Protein AF-A0A7L0TM90-F1 (afdb_monomer)

Secondary structure (DSSP, 8-state):
-TTTTT-GGGEEEE-TTSHHHH--EEEETTEEEEPP-SGGGGSS--TT-SS-THHHHHHHHHSPPP-SS--BHHHHHHHHH-HHIIIIIIHHHHHHHHSS-TTTSBHHHH-HHHHHHHHHHSSHHHHHHS----------HHHHHHHHTT-SEEEETT-THHHHHHHHHHHHH-

Mean predicted aligned error: 5.29 Å

pLDDT: mean 91.27, std 8.08, range [53.53, 98.31]

Solvent-accessible surface area (backbone atoms only — not comparable to full-atom values): 9919 Å² total; per-residue (Å²): 103,62,68,78,64,69,47,62,88,39,56,44,73,37,43,44,85,41,66,81,53,59,64,51,74,47,82,56,95,96,40,81,27,63,55,68,65,63,72,76,42,29,74,39,57,47,63,93,43,90,53,30,53,47,58,25,54,55,37,23,68,71,32,78,59,80,83,66,96,63,52,27,38,30,60,54,34,29,69,28,40,30,59,65,47,20,71,52,56,42,34,51,46,29,40,73,75,68,71,39,57,25,74,74,38,46,26,53,76,77,38,40,72,51,45,49,11,22,73,77,56,39,12,40,69,57,19,63,74,72,45,75,83,69,82,79,68,88,86,44,74,64,60,52,49,42,59,77,50,41,45,67,50,69,48,37,76,82,38,71,64,51,60,57,51,44,50,54,56,51,64,73,76,105

Organism: Podilymbus podiceps (NCBI:txid9252)

Foldseek 3Di:
DCVVLVQPVFKAFDFCPHPVNFWDWFCDPNDTFTDDGDDVQQCADGPPGPGRQVVLQVQLVVQFFDPDPKAFQLVVSCRRRNNCCSVTVVQVVCCVPPVDGSRPDICCPPPVLQNVLCVPPVGSVNSVVVPDDDPDPDDDPVNVVCVVRVTSDIAGNVGNVVVVVSVVVVVVVD

InterPro domains:
  IPR002937 Amine oxidase [PF01593] (4-169)
  IPR036188 FAD/NAD(P)-binding domain superfamily [G3DSA:3.50.50.60] (1-174)
  IPR036188 FAD/NAD(P)-binding domain superfamily [SSF51905] (4-171)
  IPR050464 Zeta Carotene Desaturase and Related Oxidoreductases [PTHR42923] (2-162)

Radius of gyration: 19.42 Å; Cα contacts (8 Å, |Δi|>4): 220; chains: 1; bounding box: 40×43×50 Å

Nearest PDB structures (foldseek):
  4ivm-assembly1_B  TM=9.836E-01  e=1.041E-20  Homo sapiens
  3nks-assembly1_A  TM=9.813E-01  e=1.108E-20  Homo sapiens
  4ivo-assembly1_B  TM=9.859E-01  e=3.421E-20  Homo sapiens
  2ivd-assembly2_B  TM=8.264E-01  e=2.313E-08  Myxococcus xanthus
  2ive-assembly1_A  TM=7.615E-01  e=2.173E-08  Myxococcus xanthus

Sequence (174 aa):
QVSELGLEADVLPVPGDHPASRNRFLYVGRALHKLPSGLGGLLRPVPPFSQALLWSGVRDLLTPAGTEADESVHTFVHRRFGREVADIAVDSLCRGVFAGDCRALSVRSCFPALFEAERHRRSVLLGLALGSRKERGAESGLSRRARAERWSQWSLRGGMESLAEALAAFLRRH

Structure (mmCIF, N/CA/C/O backbone):
data_AF-A0A7L0TM90-F1
#
_entry.id   AF-A0A7L0TM90-F1
#
loop_
_atom_site.group_PDB
_atom_site.id
_atom_site.type_symbol
_atom_site.label_atom_id
_atom_site.label_alt_id
_atom_site.label_comp_id
_atom_site.label_asym_id
_atom_site.label_entity_id
_atom_site.label_seq_id
_atom_site.pdbx_PDB_ins_code
_atom_site.Cartn_x
_atom_site.Cartn_y
_atom_site.Cartn_z
_atom_site.occupancy
_atom_site.B_iso_or_equiv
_atom_site.auth_seq_id
_atom_site.auth_comp_id
_atom_site.auth_asym_id
_atom_site.auth_atom_id
_atom_site.pdbx_PDB_model_num
ATOM 1 N N . GLN A 1 1 ? 15.126 -13.021 -11.314 1.00 72.88 1 GLN A N 1
ATOM 2 C CA . GLN A 1 1 ? 14.134 -12.673 -12.356 1.00 72.88 1 GLN A CA 1
ATOM 3 C C . GLN A 1 1 ? 14.553 -11.479 -13.218 1.00 72.88 1 GLN A C 1
ATOM 5 O O . GLN A 1 1 ? 15.046 -11.734 -14.301 1.00 72.88 1 GLN A O 1
ATOM 10 N N . VAL A 1 2 ? 14.463 -10.203 -12.796 1.00 85.12 2 VAL A N 1
ATOM 11 C CA . VAL A 1 2 ? 14.900 -9.060 -13.658 1.00 85.12 2 VAL A CA 1
ATOM 12 C C . VAL A 1 2 ? 16.365 -9.200 -14.099 1.00 85.12 2 VAL A C 1
ATOM 14 O O . VAL A 1 2 ? 16.682 -9.048 -15.274 1.00 85.12 2 VAL A O 1
ATOM 17 N N . SER A 1 3 ? 17.230 -9.587 -13.157 1.00 86.69 3 SER A N 1
ATOM 18 C CA . SER A 1 3 ? 18.638 -9.921 -13.399 1.00 86.69 3 SER A CA 1
ATOM 19 C C . SER A 1 3 ? 18.839 -11.064 -14.395 1.00 86.69 3 SER A C 1
ATOM 21 O O . SER A 1 3 ? 19.683 -10.976 -15.276 1.00 86.69 3 SER A O 1
ATOM 23 N N . GLU A 1 4 ? 18.040 -12.126 -14.277 1.00 88.00 4 GLU A N 1
ATOM 24 C CA . GLU A 1 4 ? 18.130 -13.317 -15.137 1.00 88.00 4 GLU A CA 1
ATOM 25 C C . GLU A 1 4 ? 17.694 -13.018 -16.576 1.00 88.00 4 GLU A C 1
ATOM 27 O O . GLU A 1 4 ? 18.187 -13.641 -17.509 1.00 88.00 4 GLU A O 1
ATOM 32 N N . LEU A 1 5 ? 16.802 -12.041 -16.763 1.00 90.88 5 LEU A N 1
ATOM 33 C CA . LEU A 1 5 ? 16.341 -11.591 -18.077 1.00 90.88 5 LEU A CA 1
ATOM 34 C C . LEU A 1 5 ? 17.277 -10.558 -18.725 1.00 90.88 5 LEU A C 1
ATOM 36 O O . LEU A 1 5 ? 16.992 -10.098 -19.827 1.00 90.88 5 LEU A O 1
ATOM 40 N N . GLY A 1 6 ? 18.373 -10.175 -18.058 1.00 90.44 6 GLY A N 1
ATOM 41 C CA . GLY A 1 6 ? 19.341 -9.204 -18.577 1.00 90.44 6 GLY A CA 1
ATOM 42 C C . GLY A 1 6 ? 18.845 -7.753 -18.599 1.00 90.44 6 GLY A C 1
ATOM 43 O O . GLY A 1 6 ? 19.464 -6.914 -19.242 1.00 90.44 6 GLY A O 1
ATOM 44 N N . LEU A 1 7 ? 17.760 -7.434 -17.885 1.00 93.44 7 LEU A N 1
ATOM 45 C CA . LEU A 1 7 ? 17.117 -6.110 -17.906 1.00 93.44 7 LEU A CA 1
ATOM 46 C C . LEU A 1 7 ? 17.690 -5.124 -16.873 1.00 93.44 7 LEU A C 1
ATOM 48 O O . LEU A 1 7 ? 17.117 -4.063 -16.635 1.00 93.44 7 LEU A O 1
ATOM 52 N N . GLU A 1 8 ? 18.801 -5.456 -16.211 1.00 92.38 8 GLU A N 1
ATOM 53 C CA . GLU A 1 8 ? 19.316 -4.657 -15.090 1.00 92.38 8 GLU A CA 1
ATOM 54 C C . GLU A 1 8 ? 19.722 -3.235 -15.486 1.00 92.38 8 GLU A C 1
ATOM 56 O O . GLU A 1 8 ? 19.497 -2.298 -14.719 1.00 92.38 8 GLU A O 1
ATOM 61 N N . ALA A 1 9 ? 20.301 -3.072 -16.679 1.00 92.56 9 ALA A N 1
ATOM 62 C CA . ALA A 1 9 ? 20.749 -1.779 -17.195 1.00 92.56 9 ALA A CA 1
ATOM 63 C C . ALA A 1 9 ? 19.581 -0.826 -17.513 1.00 92.56 9 ALA A C 1
ATOM 65 O O . ALA A 1 9 ? 19.754 0.395 -17.509 1.00 92.56 9 ALA A O 1
ATOM 66 N N . ASP A 1 10 ? 18.387 -1.380 -17.734 1.00 95.00 10 ASP A N 1
ATOM 67 C CA . ASP A 1 10 ? 17.185 -0.625 -18.081 1.00 95.00 10 ASP A CA 1
ATOM 68 C C . ASP A 1 10 ? 16.347 -0.235 -16.866 1.00 95.00 10 ASP A C 1
ATOM 70 O O . ASP A 1 10 ? 15.365 0.496 -17.011 1.00 95.00 10 ASP A O 1
ATOM 74 N N . VAL A 1 11 ? 16.729 -0.677 -15.665 1.00 96.06 11 VAL A N 1
ATOM 75 C CA . VAL A 1 11 ? 16.015 -0.341 -14.434 1.00 96.06 11 VAL A CA 1
ATOM 76 C C . VAL A 1 11 ? 16.124 1.156 -14.146 1.00 96.06 11 VAL A C 1
ATOM 78 O O . VAL A 1 11 ? 17.209 1.709 -13.960 1.00 96.06 11 VAL A O 1
ATOM 81 N N . LEU A 1 12 ? 14.963 1.799 -14.039 1.00 95.56 12 LEU A N 1
ATOM 82 C CA . LEU A 1 12 ? 14.786 3.179 -13.608 1.00 95.56 12 LEU A CA 1
ATOM 83 C C . LEU A 1 12 ? 14.231 3.195 -12.178 1.00 95.56 12 LEU A C 1
ATOM 85 O O . LEU A 1 12 ? 13.026 2.996 -11.986 1.00 95.56 12 LEU A O 1
ATOM 89 N N . PRO A 1 13 ? 15.078 3.397 -11.157 1.00 95.25 13 PRO A N 1
ATOM 90 C CA . PRO A 1 13 ? 14.622 3.413 -9.778 1.00 95.25 13 PRO A CA 1
ATOM 91 C C . PRO A 1 13 ? 14.075 4.771 -9.347 1.00 95.25 13 PRO A C 1
ATOM 93 O O . PRO A 1 13 ? 14.469 5.814 -9.865 1.00 95.25 13 PRO A O 1
ATOM 96 N N . VAL A 1 14 ? 13.231 4.753 -8.314 1.00 94.50 14 VAL A N 1
ATOM 97 C CA . VAL A 1 14 ? 12.847 5.946 -7.553 1.00 94.50 14 VAL A CA 1
ATOM 98 C C . VAL A 1 14 ? 13.465 5.847 -6.151 1.00 94.50 14 VAL A C 1
ATOM 100 O O . VAL A 1 14 ? 12.930 5.129 -5.295 1.00 94.50 14 VAL A O 1
ATOM 103 N N . PRO A 1 15 ? 14.594 6.540 -5.899 1.00 92.44 15 PRO A N 1
ATOM 104 C CA . PRO A 1 15 ? 15.267 6.539 -4.602 1.00 92.44 15 PRO A CA 1
ATOM 105 C C . PRO A 1 15 ? 14.370 7.022 -3.457 1.00 92.44 15 PRO A C 1
ATOM 107 O O . PRO A 1 15 ? 13.431 7.801 -3.651 1.00 92.44 15 PRO A O 1
ATOM 110 N N . GLY A 1 16 ? 14.642 6.555 -2.238 1.00 86.94 16 GLY A N 1
ATOM 111 C CA . GLY A 1 16 ? 13.780 6.818 -1.077 1.00 86.94 16 GLY A CA 1
ATOM 112 C C . GLY A 1 16 ? 13.745 8.279 -0.608 1.00 86.94 16 GLY A C 1
ATOM 113 O O . GLY A 1 16 ? 12.801 8.691 0.070 1.00 86.94 16 GLY A O 1
ATOM 114 N N . ASP A 1 17 ? 14.755 9.068 -0.961 1.00 87.25 17 ASP A N 1
ATOM 115 C CA . ASP A 1 17 ? 14.870 10.500 -0.676 1.00 87.25 17 ASP A CA 1
ATOM 116 C C . ASP A 1 17 ? 14.142 11.387 -1.702 1.00 87.25 17 ASP A C 1
ATOM 118 O O . ASP A 1 17 ? 13.821 12.538 -1.393 1.00 87.25 17 ASP A O 1
ATOM 122 N N . HIS A 1 18 ? 13.787 10.841 -2.868 1.00 89.94 18 HIS A N 1
ATOM 123 C CA . HIS A 1 18 ? 13.059 11.553 -3.914 1.00 89.94 18 HIS A CA 1
ATOM 124 C C . HIS A 1 18 ? 11.642 11.967 -3.450 1.00 89.94 18 HIS A C 1
ATOM 126 O O . HIS A 1 18 ? 10.942 11.177 -2.803 1.00 89.94 18 HIS A O 1
ATOM 132 N N . PRO A 1 19 ? 11.135 13.168 -3.804 1.00 86.31 19 PRO A N 1
ATOM 133 C CA . PRO A 1 19 ? 9.804 13.628 -3.388 1.00 86.31 19 PRO A CA 1
ATOM 134 C C . PRO A 1 19 ? 8.665 12.690 -3.817 1.00 86.31 19 PRO A C 1
ATOM 136 O O . PRO A 1 19 ? 7.706 12.520 -3.061 1.00 86.31 19 PRO A O 1
ATOM 139 N N . ALA A 1 20 ? 8.794 12.033 -4.974 1.00 84.94 20 ALA A N 1
ATOM 140 C CA . ALA A 1 20 ? 7.826 11.038 -5.453 1.00 84.94 20 ALA A CA 1
ATOM 141 C C . ALA A 1 20 ? 7.689 9.823 -4.510 1.00 84.94 20 ALA A C 1
ATOM 143 O O . ALA A 1 20 ? 6.613 9.248 -4.397 1.00 84.94 20 ALA A O 1
ATOM 144 N N . SER A 1 21 ? 8.746 9.475 -3.769 1.00 82.25 21 SER A N 1
ATOM 145 C CA . SER A 1 21 ? 8.727 8.381 -2.787 1.00 82.25 21 SER A CA 1
ATOM 146 C C . SER A 1 21 ? 8.023 8.768 -1.484 1.00 82.25 21 SER A C 1
ATOM 148 O O . SER A 1 21 ? 7.478 7.913 -0.779 1.00 82.25 21 SER A O 1
ATOM 150 N N . ARG A 1 22 ? 8.056 10.062 -1.137 1.00 82.88 22 ARG A N 1
ATOM 151 C CA . ARG A 1 22 ? 7.705 10.566 0.201 1.00 82.88 22 ARG A CA 1
ATOM 152 C C . ARG A 1 22 ? 6.305 11.154 0.300 1.00 82.88 22 ARG A C 1
ATOM 154 O O . ARG A 1 22 ? 5.771 11.248 1.404 1.00 82.88 22 ARG A O 1
ATOM 161 N N . ASN A 1 23 ? 5.725 11.569 -0.820 1.00 89.44 23 ASN A N 1
ATOM 162 C CA . ASN A 1 23 ? 4.488 12.334 -0.828 1.00 89.44 23 ASN A CA 1
ATOM 163 C C . ASN A 1 23 ? 3.355 11.518 -1.453 1.00 89.44 23 ASN A C 1
ATOM 165 O O . ASN A 1 23 ? 3.395 11.185 -2.631 1.00 89.44 23 ASN A O 1
ATOM 169 N N . ARG A 1 24 ? 2.324 11.230 -0.655 1.00 91.38 24 ARG A N 1
ATOM 170 C CA . ARG A 1 24 ? 1.034 10.709 -1.122 1.00 91.38 24 ARG A CA 1
ATOM 171 C C . ARG A 1 24 ? -0.048 11.692 -0.703 1.00 91.38 24 ARG A C 1
ATOM 173 O O . ARG A 1 24 ? 0.054 12.271 0.378 1.00 91.38 24 ARG A O 1
ATOM 180 N N . PHE A 1 25 ? -1.050 11.888 -1.549 1.00 94.25 25 PHE A N 1
ATOM 181 C CA . PHE A 1 25 ? -2.108 12.870 -1.330 1.00 94.25 25 PHE A CA 1
ATOM 182 C C . PHE A 1 25 ? -3.481 12.211 -1.417 1.00 94.25 25 PHE A C 1
ATOM 184 O O . PHE A 1 25 ? -3.659 11.251 -2.163 1.00 94.25 25 PHE A O 1
ATOM 191 N N . LEU A 1 26 ? -4.441 12.753 -0.675 1.00 94.38 26 LEU A N 1
ATOM 192 C CA . LEU A 1 26 ? -5.857 12.423 -0.767 1.00 94.38 26 LEU A CA 1
ATOM 193 C C . LEU A 1 26 ? -6.635 13.668 -1.176 1.00 94.38 26 LEU A C 1
ATOM 195 O O . LEU A 1 26 ? -6.424 14.744 -0.619 1.00 94.38 26 LEU A O 1
ATOM 199 N N . TYR A 1 27 ? -7.544 13.521 -2.134 1.00 94.62 27 TYR A N 1
ATOM 200 C CA . TYR A 1 27 ? -8.436 14.600 -2.540 1.00 94.62 27 TYR A CA 1
ATOM 201 C C . TYR A 1 27 ? -9.754 14.495 -1.773 1.00 94.62 27 TYR A C 1
ATOM 203 O O . TYR A 1 27 ? -10.562 13.608 -2.041 1.00 94.62 27 TYR A O 1
ATOM 211 N N . VAL A 1 28 ? -9.960 15.378 -0.794 1.00 93.75 28 VAL A N 1
ATOM 212 C CA . VAL A 1 28 ? -11.133 15.366 0.096 1.00 93.75 28 VAL A CA 1
ATOM 213 C C . VAL A 1 28 ? -11.603 16.797 0.330 1.00 93.75 28 VAL A C 1
ATOM 215 O O . VAL A 1 28 ? -10.795 17.693 0.571 1.00 93.75 28 VAL A O 1
ATOM 218 N N . GLY A 1 29 ? -12.915 17.034 0.247 1.00 91.19 29 GLY A N 1
ATOM 219 C CA . GLY A 1 29 ? -13.481 18.367 0.485 1.00 91.19 29 GLY A CA 1
ATOM 220 C C . GLY A 1 29 ? -12.978 19.425 -0.504 1.00 91.19 29 GLY A C 1
ATOM 221 O O . GLY A 1 29 ? -12.738 20.561 -0.117 1.00 91.19 29 GLY A O 1
ATOM 222 N N . ARG A 1 30 ? -12.784 19.039 -1.773 1.00 93.31 30 ARG A N 1
ATOM 223 C CA . ARG A 1 30 ? -12.236 19.880 -2.856 1.00 93.31 30 ARG A CA 1
ATOM 224 C C . ARG A 1 30 ? -10.788 20.360 -2.665 1.00 93.31 30 ARG A C 1
ATOM 226 O O . ARG A 1 30 ? -10.345 21.236 -3.403 1.00 93.31 30 ARG A O 1
ATOM 233 N N . ALA A 1 31 ? -10.033 19.767 -1.741 1.00 95.12 31 ALA A N 1
ATOM 234 C CA . ALA A 1 31 ? -8.628 20.090 -1.507 1.00 95.12 31 ALA A CA 1
ATOM 235 C C . ALA A 1 31 ? -7.742 18.835 -1.515 1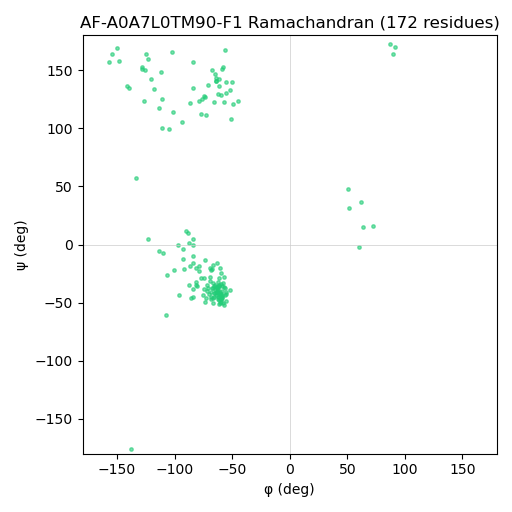.00 95.12 31 ALA A C 1
ATOM 237 O O . ALA A 1 31 ? -8.190 17.736 -1.181 1.00 95.12 31 ALA A O 1
ATOM 238 N N . LEU A 1 32 ? -6.475 19.010 -1.905 1.00 95.25 32 LEU A N 1
ATOM 239 C CA . LEU A 1 32 ? -5.445 17.978 -1.802 1.00 95.25 32 LEU A CA 1
ATOM 240 C C . LEU A 1 32 ? -4.793 18.031 -0.425 1.00 95.25 32 LEU A C 1
ATOM 242 O O . LEU A 1 32 ? -4.179 19.029 -0.051 1.00 95.25 32 LEU A O 1
ATOM 246 N N . HIS A 1 33 ? -4.870 16.919 0.292 1.00 94.19 33 HIS A N 1
ATOM 247 C CA . HIS A 1 33 ? -4.290 16.755 1.615 1.00 94.19 33 HIS A CA 1
ATOM 248 C C . HIS A 1 33 ? -3.133 15.776 1.549 1.00 94.19 33 HIS A C 1
ATOM 250 O O . HIS A 1 33 ? -3.288 14.650 1.075 1.00 94.19 33 HIS A O 1
ATOM 256 N N . LYS A 1 34 ? -1.959 16.185 2.023 1.00 92.38 34 LYS A N 1
ATOM 257 C CA . LYS A 1 34 ? -0.801 15.295 2.091 1.00 92.38 34 LYS A CA 1
ATOM 258 C C . LYS A 1 34 ? -0.987 14.301 3.237 1.00 92.38 34 LYS A C 1
ATOM 260 O O . LYS A 1 34 ? -1.194 14.705 4.377 1.00 92.38 34 LYS A O 1
ATOM 265 N N . LEU A 1 35 ? -0.839 13.010 2.948 1.00 90.75 35 LEU A N 1
ATOM 266 C CA . LEU A 1 35 ? -0.825 11.982 3.982 1.00 90.75 35 LEU A CA 1
ATOM 267 C C . LEU A 1 35 ? 0.385 12.168 4.911 1.00 90.75 35 LEU A C 1
ATOM 269 O O . LEU A 1 35 ? 1.483 12.478 4.430 1.00 90.75 35 LEU A O 1
ATOM 273 N N . PRO A 1 36 ? 0.218 11.953 6.229 1.00 86.06 36 PRO A N 1
ATOM 274 C CA . PRO A 1 36 ? 1.309 12.099 7.179 1.00 86.06 36 PRO A CA 1
ATOM 275 C C . PRO A 1 36 ? 2.490 11.200 6.811 1.00 86.06 36 PRO A C 1
ATOM 277 O O . PRO A 1 36 ? 2.368 9.981 6.706 1.00 86.06 36 PRO A O 1
ATOM 280 N N . SER A 1 37 ? 3.656 11.813 6.619 1.00 80.88 37 SER A N 1
ATOM 281 C CA . SER A 1 37 ? 4.905 11.100 6.369 1.00 80.88 37 SER A CA 1
ATOM 282 C C . SER A 1 37 ? 5.736 11.065 7.652 1.00 80.88 37 SER A C 1
ATOM 284 O O . SER A 1 37 ? 6.217 12.107 8.099 1.00 80.88 37 SER A O 1
ATOM 286 N N . GLY A 1 38 ? 5.939 9.874 8.218 1.00 81.56 38 GLY A N 1
ATOM 287 C CA . GLY A 1 38 ? 6.729 9.665 9.437 1.00 81.56 38 GLY A CA 1
ATOM 288 C C . GLY A 1 38 ? 5.935 9.817 10.741 1.00 81.56 38 GLY A C 1
ATOM 289 O O . GLY A 1 38 ? 4.777 10.224 10.746 1.00 81.56 38 GLY A O 1
ATOM 290 N N . LEU A 1 39 ? 6.580 9.481 11.863 1.00 81.44 39 LEU A N 1
ATOM 291 C CA . LEU A 1 39 ? 5.919 9.363 13.171 1.00 81.44 39 LEU A CA 1
ATOM 292 C C . LEU A 1 39 ? 5.383 10.699 13.709 1.00 81.44 39 LEU A C 1
ATOM 294 O O . LEU A 1 39 ? 4.309 10.730 14.298 1.00 81.44 39 LEU A O 1
ATOM 298 N N . GLY A 1 40 ? 6.083 11.813 13.466 1.00 85.06 40 GLY A N 1
ATOM 299 C CA . GLY A 1 40 ? 5.666 13.130 13.964 1.00 85.06 40 GLY A CA 1
ATOM 300 C C . GLY A 1 40 ? 4.312 13.595 13.416 1.00 85.06 40 GLY A C 1
ATOM 301 O O . GLY A 1 40 ? 3.546 14.233 14.133 1.00 85.06 40 GLY A O 1
ATOM 302 N N . GLY A 1 41 ? 3.982 13.218 12.176 1.00 83.75 41 GLY A N 1
ATOM 303 C CA . GLY A 1 41 ? 2.698 13.548 11.553 1.00 83.75 41 GLY A CA 1
ATOM 304 C C . GLY A 1 41 ? 1.511 12.752 12.106 1.00 83.75 41 GLY A C 1
ATOM 305 O O . GLY A 1 41 ? 0.374 13.120 11.850 1.00 83.75 41 GLY A O 1
ATOM 306 N N . LEU A 1 42 ? 1.758 11.683 12.872 1.00 88.75 42 LEU A N 1
ATOM 307 C CA . LEU A 1 42 ? 0.706 10.877 13.501 1.00 88.75 42 LEU A CA 1
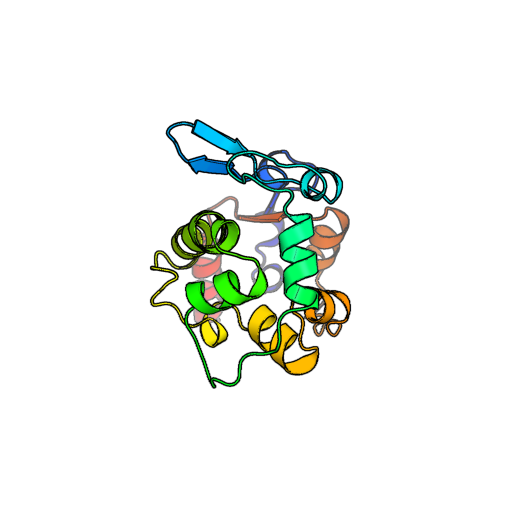ATOM 308 C C . LEU A 1 42 ? 0.275 11.430 14.868 1.00 88.75 42 LEU A C 1
ATOM 310 O O . LEU A 1 42 ? -0.801 11.086 15.351 1.00 88.75 42 LEU A O 1
ATOM 314 N N . LEU A 1 43 ? 1.105 12.277 15.491 1.00 90.50 43 LEU A N 1
ATOM 315 C CA . LEU A 1 43 ? 0.890 12.809 16.844 1.00 90.50 43 LEU A CA 1
ATOM 316 C C . LEU A 1 43 ? -0.017 14.045 16.884 1.00 90.50 43 LEU A C 1
ATOM 318 O O . LEU A 1 43 ? -0.393 14.499 17.962 1.00 90.50 43 LEU A O 1
ATOM 322 N N . ARG A 1 44 ? -0.349 14.617 15.727 1.00 91.06 44 ARG A N 1
ATOM 323 C CA . ARG A 1 44 ? -1.208 15.799 15.607 1.00 91.06 44 ARG A CA 1
ATOM 324 C C . ARG A 1 44 ? -2.324 15.522 14.600 1.00 91.06 44 ARG A C 1
ATOM 326 O O . ARG A 1 44 ? -2.114 14.709 13.701 1.00 91.06 44 ARG A O 1
ATOM 333 N N . PRO A 1 45 ? -3.491 16.174 14.726 1.00 90.44 45 PRO A N 1
ATOM 334 C CA . PRO A 1 45 ? -4.497 16.153 13.673 1.00 90.44 45 PRO A CA 1
ATOM 335 C C . PRO A 1 45 ? -3.907 16.729 12.384 1.00 90.44 45 PRO A C 1
ATOM 337 O O . PRO A 1 45 ? -3.309 17.807 12.394 1.00 90.44 45 PRO A O 1
ATOM 340 N N . VAL A 1 46 ? -4.054 15.994 11.287 1.00 89.69 46 VAL A N 1
ATOM 341 C CA . VAL A 1 46 ? -3.636 16.422 9.952 1.00 89.69 46 VAL A CA 1
ATOM 342 C C . VAL A 1 46 ? -4.850 16.270 9.045 1.00 89.69 46 VAL A C 1
ATOM 344 O O . VAL A 1 46 ? -5.379 15.160 8.961 1.00 89.69 46 VAL A O 1
ATOM 347 N N . PRO A 1 47 ? -5.295 17.337 8.356 1.00 91.31 47 PRO A N 1
ATOM 348 C CA . PRO A 1 47 ? -6.376 17.231 7.386 1.00 91.31 47 PRO A CA 1
ATOM 349 C C . PRO A 1 47 ? -6.122 16.083 6.392 1.00 91.31 47 PRO A C 1
ATOM 351 O O . PRO A 1 47 ? -4.977 15.875 5.986 1.00 91.31 47 PRO A O 1
ATOM 354 N N . PRO A 1 48 ? -7.147 15.304 6.012 1.00 92.19 48 PRO A N 1
ATOM 355 C CA . PRO A 1 48 ? -8.569 15.488 6.310 1.00 92.19 48 PRO A CA 1
ATOM 356 C C . PRO A 1 48 ? -9.042 14.809 7.614 1.00 92.19 48 PRO A C 1
ATOM 358 O O . PRO A 1 48 ? -10.245 14.694 7.823 1.00 92.19 48 PRO A O 1
ATOM 361 N N . PHE A 1 49 ? -8.133 14.330 8.468 1.00 93.56 49 PHE A N 1
ATOM 362 C CA . PHE A 1 49 ? -8.485 13.660 9.723 1.00 93.56 49 PHE A CA 1
ATOM 363 C C . PHE A 1 49 ? -8.745 14.679 10.833 1.00 93.56 49 PHE A C 1
ATOM 365 O O . PHE A 1 49 ? -7.961 15.613 11.029 1.00 93.56 49 PHE A O 1
ATOM 372 N N . SER A 1 50 ? -9.822 14.478 11.590 1.00 92.19 50 SER A N 1
ATOM 373 C CA . SER A 1 50 ? -10.212 15.382 12.679 1.00 92.19 50 SER A CA 1
ATOM 374 C C . SER A 1 50 ? -9.387 15.144 13.943 1.00 92.19 50 SER A C 1
ATOM 376 O O . SER A 1 50 ? -9.259 16.028 14.789 1.00 92.19 50 SER A O 1
ATOM 378 N N . GLN A 1 51 ? -8.819 13.945 14.090 1.00 91.81 51 GLN A N 1
ATOM 379 C CA . GLN A 1 51 ? -8.026 13.537 15.247 1.00 91.81 51 GLN A CA 1
ATOM 380 C C . GLN A 1 51 ? -6.622 13.084 14.838 1.00 91.81 51 GLN A C 1
ATOM 382 O O . GLN A 1 51 ? -6.359 12.721 13.693 1.00 91.81 51 GLN A O 1
ATOM 387 N N . ALA A 1 52 ? -5.700 13.095 15.801 1.00 92.38 52 ALA A N 1
ATOM 388 C CA . ALA A 1 52 ? -4.377 12.514 15.611 1.00 92.38 52 ALA A CA 1
ATOM 389 C C . ALA A 1 52 ? -4.496 11.002 15.351 1.00 92.38 52 ALA A C 1
ATOM 391 O O . ALA A 1 52 ? -5.111 10.282 16.140 1.00 92.38 52 ALA A O 1
ATOM 392 N N . LEU A 1 53 ? -3.858 10.511 14.284 1.00 93.31 53 LEU A N 1
ATOM 393 C CA . LEU A 1 53 ? -3.887 9.091 13.903 1.00 93.31 53 LEU A CA 1
ATOM 394 C C . LEU A 1 53 ? -3.254 8.165 14.953 1.00 93.31 53 LEU A C 1
ATOM 396 O O . LEU A 1 53 ? -3.500 6.959 14.934 1.00 93.31 53 LEU A O 1
ATOM 400 N N . LEU A 1 54 ? -2.483 8.706 15.903 1.00 93.75 54 LEU A N 1
ATOM 401 C CA . LEU A 1 54 ? -2.046 7.963 17.085 1.00 93.75 54 LEU A CA 1
ATOM 402 C C . LEU A 1 54 ? -3.230 7.307 17.813 1.00 93.75 54 LEU A C 1
ATOM 404 O O . LEU A 1 54 ? -3.108 6.162 18.245 1.00 93.75 54 LEU A O 1
ATOM 408 N N . TRP A 1 55 ? -4.380 7.983 17.906 1.00 94.19 55 TRP A N 1
ATOM 409 C CA . TRP A 1 55 ? -5.570 7.432 18.561 1.00 94.19 55 TRP A CA 1
ATOM 410 C C . TRP A 1 55 ? -6.125 6.208 17.836 1.00 94.19 55 TRP A C 1
ATOM 412 O O . TRP A 1 55 ? -6.546 5.256 18.490 1.00 94.19 55 TRP A O 1
ATOM 422 N N . SER A 1 56 ? -6.046 6.174 16.505 1.00 94.19 56 SER A N 1
ATOM 423 C CA . SER A 1 56 ? -6.359 4.975 15.721 1.00 94.19 56 SER A CA 1
ATOM 424 C C . SER A 1 56 ? -5.410 3.821 16.049 1.00 94.19 56 SER A C 1
ATOM 426 O O . SER A 1 56 ? -5.839 2.673 16.102 1.00 94.19 56 SER A O 1
ATOM 428 N N . GLY A 1 57 ? -4.133 4.112 16.315 1.00 93.44 57 GLY A N 1
ATOM 429 C CA . GLY A 1 57 ? -3.162 3.104 16.743 1.00 93.44 57 GLY A CA 1
ATOM 430 C C . GLY A 1 57 ? -3.408 2.585 18.160 1.00 93.44 57 GLY A C 1
ATOM 431 O O . GLY A 1 57 ? -3.369 1.380 18.387 1.00 93.44 57 GLY A O 1
ATOM 432 N N . VAL A 1 58 ? -3.737 3.469 19.107 1.00 94.50 58 VAL A N 1
ATOM 433 C CA . VAL A 1 58 ? -4.156 3.070 20.463 1.00 94.50 58 VAL A CA 1
ATOM 434 C C . VAL A 1 58 ? -5.411 2.200 20.400 1.00 94.50 58 VAL A C 1
ATOM 436 O O . VAL A 1 58 ? -5.491 1.174 21.072 1.00 94.50 58 VAL A O 1
ATOM 439 N N . ARG A 1 59 ? -6.375 2.567 19.551 1.00 95.56 59 ARG A N 1
ATOM 440 C CA . ARG A 1 59 ? -7.589 1.781 19.338 1.00 95.56 59 ARG A CA 1
ATOM 441 C C . ARG A 1 59 ? -7.279 0.377 18.817 1.00 95.56 59 ARG A C 1
ATOM 443 O O . ARG A 1 59 ? -7.861 -0.572 19.335 1.00 95.56 59 ARG A O 1
ATOM 450 N N . ASP A 1 60 ? -6.348 0.216 17.877 1.00 96.31 60 ASP A N 1
ATOM 451 C CA . ASP A 1 60 ? -5.945 -1.109 17.381 1.00 96.31 60 ASP A CA 1
ATOM 452 C C . ASP A 1 60 ? -5.414 -2.020 18.501 1.00 96.31 60 ASP A C 1
ATOM 454 O O . ASP A 1 60 ? -5.755 -3.202 18.541 1.00 96.31 60 ASP A O 1
ATOM 458 N N . LEU A 1 61 ? -4.640 -1.465 19.439 1.00 94.25 61 LEU A N 1
ATOM 459 C CA . LEU A 1 61 ? -4.087 -2.209 20.578 1.00 94.25 61 LEU A CA 1
ATOM 460 C C . LEU A 1 61 ? -5.163 -2.685 21.563 1.00 94.25 61 LEU A C 1
ATOM 462 O O . LEU A 1 61 ? -5.008 -3.735 22.184 1.00 94.25 61 LEU A O 1
ATOM 466 N N . LEU A 1 62 ? -6.239 -1.912 21.718 1.00 94.19 62 LEU A N 1
ATOM 467 C CA . LEU A 1 62 ? -7.324 -2.198 22.663 1.00 94.19 62 LEU A CA 1
ATOM 468 C C . LEU A 1 62 ? -8.462 -3.016 22.040 1.00 94.19 62 LEU A C 1
ATOM 470 O O . LEU A 1 62 ? -9.245 -3.639 22.756 1.00 94.19 62 LEU A O 1
ATOM 474 N N . THR A 1 63 ? -8.582 -3.005 20.712 1.00 94.19 63 THR A N 1
ATOM 475 C CA . THR A 1 63 ? -9.697 -3.635 20.003 1.00 94.19 63 THR A CA 1
ATOM 476 C C . THR A 1 63 ? -9.533 -5.160 19.966 1.00 94.19 63 THR A C 1
ATOM 478 O O . THR A 1 63 ? -8.519 -5.653 19.462 1.00 94.19 63 THR A O 1
ATOM 481 N N . PRO A 1 64 ? -10.534 -5.936 20.432 1.00 91.31 64 PRO A N 1
ATOM 482 C CA . PRO A 1 64 ? -10.508 -7.392 20.343 1.00 91.31 64 PRO A CA 1
ATOM 483 C C . PRO A 1 64 ? -10.383 -7.897 18.902 1.00 91.31 64 PRO A C 1
ATOM 485 O O . PRO A 1 64 ? -10.849 -7.251 17.962 1.00 91.31 64 PRO A O 1
ATOM 488 N N . ALA A 1 65 ? -9.779 -9.075 18.737 1.00 91.50 65 ALA A N 1
ATOM 489 C CA . ALA A 1 65 ? -9.713 -9.750 17.445 1.00 91.50 65 ALA A CA 1
ATOM 490 C C . ALA A 1 65 ? -11.115 -10.138 16.947 1.00 91.50 65 ALA A C 1
ATOM 492 O O . ALA A 1 65 ? -11.965 -10.523 17.751 1.00 91.50 65 ALA A O 1
ATOM 493 N N . GLY A 1 66 ? -11.339 -10.041 15.635 1.00 90.00 66 GLY A N 1
ATOM 494 C CA . GLY A 1 66 ? -12.567 -10.522 15.005 1.00 90.00 66 GLY A CA 1
ATOM 495 C C . GLY A 1 66 ? -12.714 -12.043 15.124 1.00 90.00 66 GLY A C 1
ATOM 496 O O . GLY A 1 66 ? -11.727 -12.782 15.119 1.00 90.00 66 GLY A O 1
ATOM 497 N N . THR A 1 67 ? -13.953 -12.517 15.237 1.00 90.25 67 THR A N 1
ATOM 498 C CA . THR A 1 67 ? -14.279 -13.952 15.261 1.00 90.25 67 THR A CA 1
ATOM 499 C C . THR A 1 67 ? -14.466 -14.516 13.856 1.00 90.25 67 THR A C 1
ATOM 501 O O . THR A 1 67 ? -14.025 -15.635 13.591 1.00 90.25 67 THR A O 1
ATOM 504 N N . GLU A 1 68 ? -15.022 -13.721 12.943 1.00 92.12 68 GLU A N 1
ATOM 505 C CA . GLU A 1 68 ? -15.402 -14.125 11.586 1.00 92.12 68 GLU A CA 1
ATOM 506 C C . GLU A 1 68 ? -14.229 -14.601 10.731 1.00 92.12 68 GLU A C 1
ATOM 508 O O . GLU A 1 68 ? -13.167 -13.978 10.702 1.00 92.12 68 GLU A O 1
ATOM 513 N N . ALA A 1 69 ? -14.428 -15.696 9.993 1.00 93.12 69 ALA A N 1
ATOM 514 C CA . ALA A 1 69 ? -13.402 -16.273 9.118 1.00 93.12 69 ALA A CA 1
ATOM 515 C C . ALA A 1 69 ? -12.918 -15.302 8.024 1.00 93.12 69 ALA A C 1
ATOM 517 O O . ALA A 1 69 ? -11.799 -15.455 7.527 1.00 93.12 69 ALA A O 1
ATOM 518 N N . ASP A 1 70 ? -13.757 -14.333 7.659 1.00 96.19 70 ASP A N 1
ATOM 519 C CA . ASP A 1 70 ? -13.439 -13.198 6.802 1.00 96.19 70 ASP A CA 1
ATOM 520 C C . ASP A 1 70 ? -14.428 -12.050 7.063 1.00 96.19 70 ASP A C 1
ATOM 522 O O . ASP A 1 70 ? -15.541 -12.275 7.533 1.00 96.19 70 ASP A O 1
ATOM 526 N N . GLU A 1 71 ? -14.031 -10.824 6.742 1.00 97.50 71 GLU A N 1
ATOM 527 C CA . GLU A 1 71 ? -14.895 -9.643 6.791 1.00 97.50 71 GLU A CA 1
ATOM 528 C C . GLU A 1 71 ? -14.471 -8.615 5.733 1.00 97.50 71 GLU A C 1
ATOM 530 O O . GLU A 1 71 ? -13.407 -8.730 5.114 1.00 97.50 71 GLU A O 1
ATOM 535 N N . SER A 1 72 ? -15.296 -7.587 5.509 1.00 98.25 72 SER A N 1
ATOM 536 C CA . SER A 1 72 ? -14.929 -6.535 4.560 1.00 98.25 72 SER A CA 1
ATOM 537 C C . SER A 1 72 ? -13.738 -5.713 5.062 1.00 98.25 72 SER A C 1
ATOM 539 O O . SER A 1 72 ? -13.568 -5.498 6.268 1.00 98.25 72 SER A O 1
ATOM 541 N N . VAL A 1 73 ? -12.937 -5.185 4.134 1.00 98.25 73 VAL A N 1
ATOM 542 C CA . VAL A 1 73 ? -11.828 -4.276 4.453 1.00 98.25 73 VAL A CA 1
ATOM 543 C C . VAL A 1 73 ? -12.327 -3.071 5.255 1.00 98.25 73 VAL A C 1
ATOM 545 O O . VAL A 1 73 ? -11.684 -2.660 6.223 1.00 98.25 73 VAL A O 1
ATOM 548 N N . HIS A 1 74 ? -13.486 -2.517 4.889 1.00 98.31 74 HIS A N 1
ATOM 549 C CA . HIS A 1 74 ? -14.100 -1.403 5.610 1.00 98.31 74 HIS A CA 1
ATOM 550 C C . HIS A 1 74 ? -14.444 -1.779 7.051 1.00 98.31 74 HIS A C 1
ATOM 552 O O . HIS A 1 74 ? -14.010 -1.082 7.967 1.00 98.31 74 HIS A O 1
ATOM 558 N N . THR A 1 75 ? -15.156 -2.890 7.265 1.00 97.81 75 THR A N 1
ATOM 559 C CA . THR A 1 75 ? -15.581 -3.346 8.600 1.00 97.81 75 THR A CA 1
ATOM 560 C C . THR A 1 75 ? -14.379 -3.582 9.512 1.00 97.81 75 THR A C 1
ATOM 562 O O . THR A 1 75 ? -14.347 -3.060 10.633 1.00 97.81 75 THR A O 1
ATOM 565 N N . PHE A 1 76 ? -13.352 -4.269 9.003 1.00 97.75 76 PHE A N 1
ATOM 566 C CA . PHE A 1 76 ? -12.110 -4.537 9.728 1.00 97.75 76 PHE A CA 1
ATOM 567 C C . PHE A 1 76 ? -11.433 -3.243 10.195 1.00 97.75 76 PHE A C 1
ATOM 569 O O . PHE A 1 76 ? -11.116 -3.062 11.376 1.00 97.75 76 PHE A O 1
ATOM 576 N N . VAL A 1 77 ? -11.232 -2.299 9.271 1.00 97.56 77 VAL A N 1
ATOM 577 C CA . VAL A 1 77 ? -10.517 -1.052 9.562 1.00 97.56 77 VAL A CA 1
ATOM 578 C C . VAL A 1 77 ? -11.359 -0.125 10.427 1.00 97.56 77 VAL A C 1
ATOM 580 O O . VAL A 1 77 ? -10.831 0.477 11.358 1.00 97.56 77 VAL A O 1
ATOM 583 N N . HIS A 1 78 ? -12.664 -0.036 10.183 1.00 97.31 78 HIS A N 1
ATOM 584 C CA . HIS A 1 78 ? -13.574 0.768 10.992 1.00 97.31 78 HIS A CA 1
ATOM 585 C C . HIS A 1 78 ? -13.546 0.313 12.455 1.00 97.31 78 HIS A C 1
ATOM 587 O O . HIS A 1 78 ? -13.431 1.134 13.371 1.00 97.31 78 HIS A O 1
ATOM 593 N N . ARG A 1 79 ? -13.597 -1.005 12.686 1.00 96.06 79 ARG A N 1
ATOM 594 C CA . ARG A 1 79 ? -13.523 -1.598 14.022 1.00 96.06 79 ARG A CA 1
ATOM 595 C C . ARG A 1 79 ? -12.206 -1.240 14.713 1.00 96.06 79 ARG A C 1
ATOM 597 O O . ARG A 1 79 ? -12.253 -0.727 15.834 1.00 96.06 79 ARG A O 1
ATOM 604 N N . ARG A 1 80 ? -11.067 -1.434 14.040 1.00 95.44 80 ARG A N 1
ATOM 605 C CA . ARG A 1 80 ? -9.720 -1.308 14.633 1.00 95.44 80 ARG A CA 1
ATOM 606 C C . ARG A 1 80 ? -9.149 0.102 14.678 1.00 95.44 80 ARG A C 1
ATOM 608 O O . ARG A 1 80 ? -8.621 0.515 15.700 1.00 95.44 80 ARG A O 1
ATOM 615 N N . PHE A 1 81 ? -9.265 0.844 13.588 1.00 96.06 81 PHE A N 1
ATOM 616 C CA . PHE A 1 81 ? -8.623 2.147 13.401 1.00 96.06 81 PHE A CA 1
ATOM 617 C C . PHE A 1 81 ? -9.618 3.310 13.410 1.00 96.06 81 PH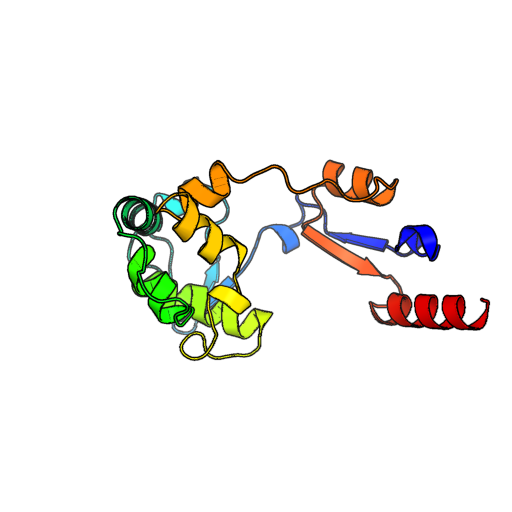E A C 1
ATOM 619 O O . PHE A 1 81 ? -9.214 4.473 13.455 1.00 96.06 81 PHE A O 1
ATOM 626 N N . GLY A 1 82 ? -10.915 3.008 13.439 1.00 96.31 82 GLY A N 1
ATOM 627 C CA . GLY A 1 82 ? -11.977 3.998 13.508 1.00 96.31 82 GLY A CA 1
ATOM 628 C C . GLY A 1 82 ? -12.488 4.433 12.139 1.00 96.31 82 GLY A C 1
ATOM 629 O O . GLY A 1 82 ? -11.934 4.112 11.084 1.00 96.31 82 GLY A O 1
ATOM 630 N N . ARG A 1 83 ? -13.590 5.182 12.180 1.00 96.12 83 ARG A N 1
ATOM 631 C CA . ARG A 1 83 ? -14.379 5.536 11.002 1.00 96.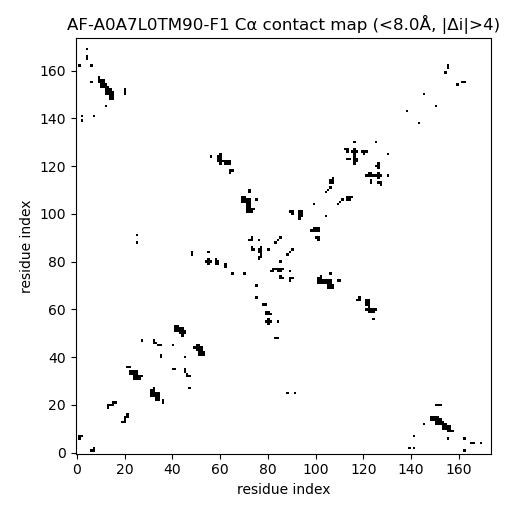12 83 ARG A CA 1
ATOM 632 C C . ARG A 1 83 ? -13.622 6.371 9.979 1.00 96.12 83 ARG A C 1
ATOM 634 O O . ARG A 1 83 ? -13.662 6.036 8.806 1.00 96.12 83 ARG A O 1
ATOM 641 N N . GLU A 1 84 ? -12.915 7.417 10.403 1.00 95.31 84 GLU A N 1
ATOM 642 C CA . GLU A 1 84 ? -12.221 8.307 9.460 1.00 95.31 84 GLU A CA 1
ATOM 643 C C . GLU A 1 84 ? -11.141 7.569 8.661 1.00 95.31 84 GLU A C 1
ATOM 645 O O . GLU A 1 84 ? -11.003 7.776 7.458 1.00 95.31 84 GLU A O 1
ATOM 650 N N . VAL A 1 85 ? -10.407 6.653 9.302 1.00 95.81 85 VAL A 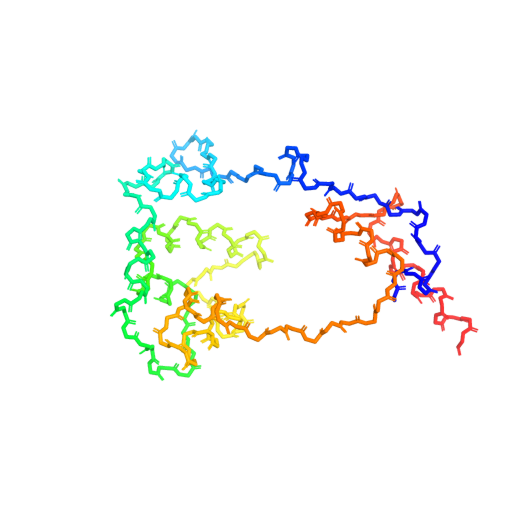N 1
ATOM 651 C CA . VAL A 1 85 ? -9.395 5.840 8.614 1.00 95.81 85 VAL A CA 1
ATOM 652 C C . VAL A 1 85 ? -10.051 4.915 7.589 1.00 95.81 85 VAL A C 1
ATOM 654 O O . VAL A 1 85 ? -9.547 4.795 6.472 1.00 95.81 85 VAL A O 1
ATOM 657 N N . ALA A 1 86 ? -11.186 4.304 7.934 1.00 96.75 86 ALA A N 1
ATOM 658 C CA . ALA A 1 86 ? -11.931 3.437 7.027 1.00 96.75 86 ALA A CA 1
ATOM 659 C C . ALA A 1 86 ? -12.526 4.207 5.834 1.00 96.75 86 ALA A C 1
ATOM 661 O O . ALA A 1 86 ? -12.309 3.826 4.683 1.00 96.75 86 ALA A O 1
ATOM 662 N N . ASP A 1 87 ? -13.231 5.304 6.113 1.00 96.00 87 ASP A N 1
ATOM 663 C CA . ASP A 1 87 ? -13.989 6.078 5.125 1.00 96.00 87 ASP A CA 1
ATOM 664 C C . ASP A 1 87 ? -13.088 6.915 4.207 1.00 96.00 87 ASP A C 1
ATOM 666 O O . ASP A 1 87 ? -13.467 7.177 3.070 1.00 96.00 87 ASP A O 1
ATOM 670 N N . ILE A 1 88 ? -11.908 7.341 4.676 1.00 94.88 88 ILE A N 1
ATOM 671 C CA . ILE A 1 88 ? -11.030 8.238 3.914 1.00 94.88 88 ILE A CA 1
ATOM 672 C C . ILE A 1 88 ? -9.797 7.503 3.387 1.00 94.88 88 ILE A C 1
ATOM 674 O O . ILE A 1 88 ? -9.570 7.443 2.175 1.00 94.88 88 ILE A O 1
ATOM 678 N N . ALA A 1 89 ? -8.972 6.957 4.284 1.00 94.44 89 ALA A N 1
ATOM 679 C CA . ALA A 1 89 ? -7.682 6.390 3.894 1.00 94.44 89 ALA A CA 1
ATOM 680 C C . ALA A 1 89 ? -7.855 5.060 3.160 1.00 94.44 89 ALA A C 1
ATOM 682 O O . ALA A 1 89 ? -7.281 4.851 2.091 1.00 94.44 89 ALA A O 1
ATOM 683 N N . VAL A 1 90 ? -8.651 4.161 3.734 1.00 96.12 90 VAL A N 1
ATOM 684 C CA . VAL A 1 90 ? -8.760 2.785 3.251 1.00 96.12 90 VAL A CA 1
ATOM 685 C C . VAL A 1 90 ? -9.684 2.662 2.050 1.00 96.12 90 VAL A C 1
ATOM 687 O O . VAL A 1 90 ? -9.363 1.916 1.129 1.00 96.12 90 VAL A O 1
ATOM 690 N N . ASP A 1 91 ? -10.757 3.445 1.997 1.00 95.38 91 ASP A N 1
ATOM 691 C CA . ASP A 1 91 ? -11.568 3.614 0.789 1.00 95.38 91 ASP A CA 1
ATOM 692 C C . ASP A 1 91 ? -10.711 4.073 -0.410 1.00 95.38 91 ASP A C 1
ATOM 694 O O . ASP A 1 91 ? -10.704 3.428 -1.461 1.00 95.38 91 ASP A O 1
ATOM 698 N N . SER A 1 92 ? -9.877 5.105 -0.226 1.00 95.62 92 SER A N 1
ATOM 699 C CA . SER A 1 92 ? -8.953 5.578 -1.269 1.00 95.62 92 SER A CA 1
ATOM 700 C C . SER A 1 92 ? -7.900 4.532 -1.650 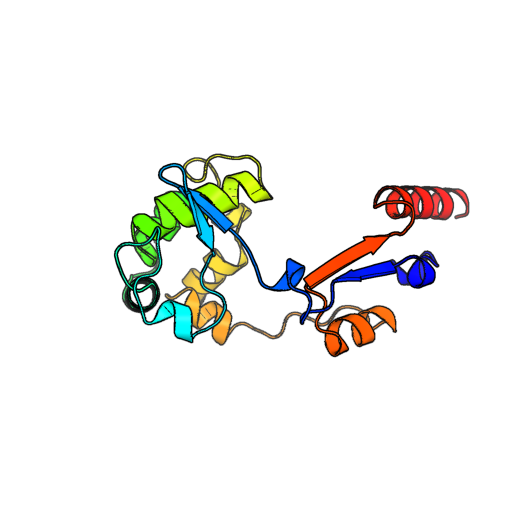1.00 95.62 92 SER A C 1
ATOM 702 O O . SER A 1 92 ? -7.594 4.360 -2.830 1.00 95.62 92 SER A O 1
ATOM 704 N N . LEU A 1 93 ? -7.351 3.810 -0.669 1.00 95.62 93 LEU A N 1
ATOM 705 C CA . LEU A 1 93 ? -6.377 2.743 -0.904 1.00 95.62 93 LEU A CA 1
ATOM 706 C C . LEU A 1 93 ? -6.978 1.605 -1.736 1.00 95.62 93 LEU A C 1
ATOM 708 O O . LEU A 1 93 ? -6.349 1.146 -2.688 1.00 95.62 93 LEU A O 1
ATOM 712 N N . CYS A 1 94 ? -8.194 1.169 -1.406 1.00 96.94 94 CYS A N 1
ATOM 713 C CA . CYS A 1 94 ? -8.875 0.091 -2.120 1.00 96.94 94 CYS A CA 1
ATOM 714 C C . CYS A 1 94 ? -9.159 0.468 -3.574 1.00 96.94 94 CYS A C 1
ATOM 716 O O . CYS A 1 94 ? -8.906 -0.333 -4.474 1.00 96.94 94 CYS A O 1
ATOM 718 N N . ARG A 1 95 ? -9.585 1.710 -3.823 1.00 96.19 95 ARG A N 1
ATOM 719 C CA . ARG A 1 95 ? -9.745 2.232 -5.187 1.00 96.19 95 ARG A CA 1
ATOM 720 C C . ARG A 1 95 ? -8.416 2.336 -5.933 1.00 96.19 95 ARG A C 1
ATOM 722 O O . ARG A 1 95 ? -8.370 2.040 -7.118 1.00 96.19 95 ARG A O 1
ATOM 729 N N . GLY A 1 96 ? -7.339 2.720 -5.250 1.00 95.12 96 GLY A N 1
ATOM 730 C CA . GLY A 1 96 ? -6.017 2.858 -5.865 1.00 95.12 96 GLY A CA 1
ATOM 731 C C . GLY A 1 96 ? -5.337 1.530 -6.214 1.00 95.12 96 GLY A C 1
ATOM 732 O O . GLY A 1 96 ? -4.626 1.463 -7.210 1.00 95.12 96 GLY A O 1
ATOM 733 N N . VAL A 1 97 ? -5.533 0.483 -5.406 1.00 96.00 97 VAL A N 1
ATOM 734 C CA . VAL A 1 97 ? -4.864 -0.820 -5.588 1.00 96.00 97 VAL A CA 1
ATOM 735 C C . VAL A 1 97 ? -5.736 -1.814 -6.351 1.00 96.00 97 VAL A C 1
ATOM 737 O O . VAL A 1 97 ? -5.237 -2.515 -7.226 1.00 96.00 97 VAL A O 1
ATOM 740 N N . PHE A 1 98 ? -7.028 -1.881 -6.023 1.00 96.50 98 PHE A N 1
ATOM 741 C CA . PHE A 1 98 ? -7.949 -2.898 -6.540 1.00 96.50 98 PHE A CA 1
ATOM 742 C C . PHE A 1 98 ? -9.037 -2.328 -7.453 1.00 96.50 98 PHE A C 1
ATOM 744 O O . PHE A 1 98 ? -9.823 -3.102 -7.988 1.00 96.50 98 PHE A O 1
ATOM 751 N N . ALA A 1 99 ? -9.131 -0.999 -7.596 1.00 96.38 99 ALA A N 1
ATOM 752 C CA . ALA A 1 99 ? -10.259 -0.332 -8.255 1.00 96.38 99 ALA A CA 1
ATOM 753 C C . ALA A 1 99 ? -11.633 -0.784 -7.707 1.00 96.38 99 ALA A C 1
ATOM 755 O O . ALA A 1 99 ? -12.621 -0.812 -8.436 1.00 96.38 99 ALA A O 1
ATOM 756 N N . GLY A 1 100 ? -11.691 -1.142 -6.416 1.00 95.50 100 GLY A N 1
ATOM 757 C CA . GLY A 1 100 ? -12.859 -1.762 -5.784 1.00 95.50 100 GLY A CA 1
ATOM 758 C C . GLY A 1 100 ? -13.375 -1.016 -4.553 1.00 95.50 100 GLY A C 1
ATOM 759 O O . GLY A 1 100 ? -12.677 -0.185 -3.966 1.00 95.50 100 GLY A O 1
ATOM 760 N N . ASP A 1 101 ? -14.608 -1.338 -4.157 1.00 97.31 101 ASP A N 1
ATOM 761 C CA . ASP A 1 101 ? -15.245 -0.822 -2.940 1.00 97.31 101 ASP A CA 1
ATOM 762 C C . ASP A 1 101 ? -14.737 -1.569 -1.698 1.00 97.31 101 ASP A C 1
ATOM 764 O O . ASP A 1 101 ? -14.878 -2.789 -1.582 1.00 97.31 101 ASP A O 1
ATOM 768 N N . CYS A 1 102 ? -14.190 -0.833 -0.729 1.00 97.31 102 CYS A N 1
ATOM 769 C CA . CYS A 1 102 ? -13.688 -1.394 0.525 1.00 97.31 102 CYS A CA 1
ATOM 770 C C . CYS A 1 102 ? -14.765 -2.118 1.354 1.00 97.31 102 CYS A C 1
ATOM 772 O O . CYS A 1 102 ? -14.419 -2.945 2.196 1.00 97.31 102 CYS A O 1
ATOM 774 N N . ARG A 1 103 ? -16.056 -1.848 1.118 1.00 98.25 103 ARG A N 1
ATOM 775 C CA . ARG A 1 103 ? -17.184 -2.532 1.777 1.00 98.25 103 ARG A CA 1
ATOM 776 C C . ARG A 1 103 ? -17.486 -3.911 1.193 1.00 98.25 103 ARG A C 1
ATOM 778 O O . ARG A 1 103 ? -18.139 -4.708 1.857 1.00 98.25 103 ARG A O 1
ATOM 785 N N . ALA A 1 104 ? -17.010 -4.195 -0.018 1.00 97.81 104 ALA A N 1
ATOM 786 C CA . ALA A 1 104 ? -17.193 -5.480 -0.693 1.00 97.81 104 ALA A CA 1
ATOM 787 C C . ALA A 1 104 ? -15.910 -6.327 -0.721 1.00 97.81 104 ALA A C 1
ATOM 789 O O . ALA A 1 104 ? -15.977 -7.551 -0.805 1.00 97.81 104 ALA A O 1
ATOM 790 N N . LEU A 1 105 ? -14.736 -5.691 -0.657 1.00 97.94 105 LEU A N 1
ATOM 791 C CA . LEU A 1 105 ? -13.453 -6.391 -0.669 1.00 97.94 105 LEU A CA 1
ATOM 792 C C . LEU A 1 105 ? -13.209 -7.152 0.639 1.00 97.94 105 LEU A C 1
ATOM 794 O O . LEU A 1 105 ? -13.411 -6.610 1.722 1.00 97.94 105 LEU A O 1
ATOM 798 N N . SER A 1 106 ? -12.704 -8.379 0.522 1.00 98.19 106 SER A N 1
ATOM 799 C CA . SER A 1 106 ? -12.280 -9.245 1.631 1.00 98.19 106 SER A CA 1
ATOM 800 C C . SER A 1 106 ? -10.961 -8.763 2.239 1.00 98.19 106 SER A C 1
ATOM 802 O O . SER A 1 106 ? -9.964 -8.619 1.524 1.00 98.19 106 SER A O 1
ATOM 804 N N . VAL A 1 107 ? -10.907 -8.557 3.560 1.00 97.69 107 VAL A N 1
ATOM 805 C CA . VAL A 1 107 ? -9.644 -8.207 4.233 1.00 97.69 107 VAL A CA 1
ATOM 806 C C . VAL A 1 107 ? -8.652 -9.364 4.201 1.00 97.69 107 VAL A C 1
ATOM 808 O O . VAL A 1 107 ? -7.459 -9.136 3.988 1.00 97.69 107 VAL A O 1
ATOM 811 N N . ARG A 1 108 ? -9.136 -10.605 4.334 1.00 97.00 108 ARG A N 1
ATOM 812 C CA . ARG A 1 108 ? -8.295 -11.802 4.293 1.00 97.00 108 ARG A CA 1
ATOM 813 C C . ARG A 1 108 ? -7.596 -11.958 2.944 1.00 97.00 108 ARG A C 1
ATOM 815 O O . ARG A 1 108 ? -6.434 -12.354 2.903 1.00 97.00 108 ARG A O 1
ATOM 822 N N . SER A 1 109 ? -8.284 -11.620 1.856 1.00 96.94 109 SER A N 1
ATOM 823 C CA . SER A 1 109 ? -7.765 -11.780 0.494 1.00 96.94 109 SER A CA 1
ATOM 824 C C . SER A 1 109 ? -6.930 -10.581 0.043 1.00 96.94 109 SER A C 1
ATOM 826 O O . SER A 1 109 ? -5.842 -10.752 -0.503 1.00 96.94 109 SER A O 1
ATOM 828 N N . CYS A 1 110 ? -7.413 -9.359 0.280 1.00 96.94 110 CYS A N 1
ATOM 829 C CA . CYS A 1 110 ? -6.760 -8.137 -0.197 1.00 96.94 110 CYS A CA 1
ATOM 830 C C . CYS A 1 110 ? -5.598 -7.688 0.697 1.00 96.94 110 CYS A C 1
ATOM 832 O O . CYS A 1 110 ? -4.623 -7.122 0.204 1.00 96.94 110 CYS A O 1
ATOM 834 N N . PHE A 1 111 ? -5.682 -7.935 2.008 1.00 96.25 111 PHE A N 1
ATOM 835 C CA . PHE A 1 111 ? -4.686 -7.498 2.988 1.00 96.25 111 PHE A CA 1
ATOM 836 C C . PHE A 1 111 ? -4.306 -8.626 3.965 1.00 96.25 111 PHE A C 1
ATOM 838 O O . PHE A 1 111 ? -4.387 -8.439 5.185 1.00 96.25 111 PHE A O 1
ATOM 845 N N . PRO A 1 112 ? -3.816 -9.779 3.464 1.00 94.88 112 PRO A N 1
ATOM 846 C CA . PRO A 1 112 ? -3.550 -10.962 4.285 1.00 94.88 112 PRO A CA 1
ATOM 847 C C . PRO A 1 112 ? -2.580 -10.673 5.433 1.00 94.88 112 PRO A C 1
ATOM 849 O O . PRO A 1 112 ? -2.779 -11.139 6.545 1.00 94.88 112 PRO A O 1
ATOM 852 N N . ALA A 1 113 ? -1.570 -9.825 5.216 1.00 92.81 113 ALA A N 1
ATOM 853 C CA . ALA A 1 113 ? -0.630 -9.450 6.271 1.00 92.81 113 ALA A CA 1
ATOM 854 C C . ALA A 1 113 ? -1.302 -8.742 7.465 1.00 92.81 113 ALA A C 1
ATOM 856 O O . ALA A 1 113 ? -0.875 -8.941 8.598 1.00 92.81 113 ALA A O 1
ATOM 857 N N . LEU A 1 114 ? -2.343 -7.929 7.231 1.00 94.75 114 LEU A N 1
ATOM 858 C CA . LEU A 1 114 ? -3.082 -7.255 8.306 1.00 94.75 114 LEU A CA 1
ATOM 859 C C . LEU A 1 114 ? -4.001 -8.236 9.038 1.00 94.75 114 LEU A C 1
ATOM 861 O O . LEU A 1 114 ? -4.046 -8.230 10.267 1.00 94.75 114 LEU A O 1
ATOM 865 N N . PHE A 1 115 ? -4.693 -9.089 8.279 1.00 95.00 115 PHE A N 1
ATOM 866 C CA . PHE A 1 115 ? -5.563 -10.128 8.822 1.00 95.00 115 PHE A CA 1
ATOM 867 C C . PHE A 1 115 ? -4.777 -11.102 9.712 1.00 95.00 115 PHE A C 1
ATOM 869 O O . PHE A 1 115 ? -5.130 -11.316 10.871 1.00 95.00 115 PHE A O 1
ATOM 876 N N . GLU A 1 116 ? -3.645 -11.611 9.224 1.00 93.44 116 GLU A N 1
ATOM 877 C CA . GLU A 1 116 ? -2.790 -12.519 9.990 1.00 93.44 116 GLU A CA 1
ATOM 878 C C . GLU A 1 116 ? -2.151 -11.832 11.203 1.00 93.44 116 GLU A C 1
ATOM 880 O O . GLU A 1 116 ? -2.051 -12.441 12.269 1.00 93.44 116 GLU A O 1
ATOM 885 N N . ALA A 1 117 ? -1.763 -10.557 11.083 1.00 94.06 117 ALA A N 1
ATOM 886 C CA . ALA A 1 117 ? -1.242 -9.779 12.206 1.00 94.06 117 ALA A CA 1
ATOM 887 C C . ALA A 1 117 ? -2.266 -9.672 13.351 1.00 94.06 117 ALA A C 1
ATOM 889 O O . ALA A 1 117 ? -1.920 -9.943 14.505 1.00 94.06 117 ALA A O 1
ATOM 890 N N . GLU A 1 118 ? -3.529 -9.353 13.037 1.00 94.88 118 GLU A N 1
ATOM 891 C CA . GLU A 1 118 ? -4.618 -9.397 14.019 1.00 94.88 118 GLU A CA 1
ATOM 892 C C . GLU A 1 118 ? -4.761 -10.801 14.617 1.00 94.88 118 GLU A C 1
ATOM 894 O O . GLU A 1 118 ? -4.817 -10.937 15.838 1.00 94.88 118 GLU A O 1
ATOM 899 N N . ARG A 1 119 ? -4.840 -11.845 13.786 1.00 91.50 119 ARG A N 1
ATOM 900 C CA . ARG A 1 119 ? -5.131 -13.208 14.255 1.00 91.50 119 ARG A CA 1
ATOM 901 C C . ARG A 1 119 ? -4.063 -13.746 15.201 1.00 91.50 119 ARG A C 1
ATOM 903 O O . ARG A 1 119 ? -4.397 -14.334 16.225 1.00 91.50 119 ARG A O 1
ATOM 910 N N . HIS A 1 120 ? -2.794 -13.488 14.904 1.00 90.88 120 HIS A N 1
ATOM 911 C CA . HIS A 1 120 ? -1.681 -14.000 15.698 1.00 90.88 120 HIS A CA 1
ATOM 912 C C . HIS A 1 120 ? -1.401 -13.173 16.955 1.00 90.88 120 HIS A C 1
ATOM 914 O O . HIS A 1 120 ? -0.965 -13.724 17.965 1.00 90.88 120 HIS A O 1
ATOM 920 N N . ARG A 1 121 ? -1.589 -11.847 16.905 1.00 88.44 121 ARG A N 1
ATOM 921 C CA . ARG A 1 121 ? -1.146 -10.932 17.977 1.00 88.44 121 ARG A CA 1
ATOM 922 C C . ARG A 1 121 ? -2.257 -10.075 18.573 1.00 88.44 121 ARG A C 1
ATOM 924 O O . ARG A 1 121 ? -1.967 -9.214 19.398 1.00 88.44 121 ARG A O 1
ATOM 931 N N . ARG A 1 122 ? -3.514 -10.286 18.172 1.00 91.62 122 ARG A N 1
ATOM 932 C CA . ARG A 1 122 ? -4.720 -9.526 18.571 1.00 91.62 122 ARG A CA 1
ATOM 933 C C . ARG A 1 122 ? -4.694 -8.026 18.234 1.00 91.62 122 ARG A C 1
ATOM 935 O O . ARG A 1 122 ? -5.697 -7.349 18.442 1.00 91.62 122 ARG A O 1
ATOM 942 N N . SER A 1 123 ? -3.596 -7.534 17.664 1.00 93.75 123 SER A N 1
ATOM 943 C CA . SER A 1 123 ? -3.378 -6.170 17.187 1.00 93.75 123 SER A CA 1
ATOM 944 C C . SER A 1 123 ? -2.585 -6.219 15.888 1.00 93.75 123 SER A C 1
ATOM 946 O O . SER A 1 123 ? -1.595 -6.948 15.770 1.00 93.75 123 SER A O 1
ATOM 948 N N . VAL A 1 124 ? -3.008 -5.404 14.926 1.00 94.19 124 VAL A N 1
ATOM 949 C CA . VAL A 1 124 ? -2.354 -5.290 13.625 1.00 94.19 124 VAL A CA 1
ATOM 950 C C . VAL A 1 124 ? -0.986 -4.632 13.772 1.00 94.19 124 VAL A C 1
ATOM 952 O O . VAL A 1 124 ? -0.006 -5.128 13.222 1.00 94.19 124 VAL A O 1
ATOM 955 N N . LEU A 1 125 ? -0.886 -3.547 14.544 1.00 93.25 125 LEU A N 1
ATOM 956 C CA . LEU A 1 125 ? 0.375 -2.828 14.729 1.00 93.25 125 LEU A CA 1
ATOM 957 C C . LEU A 1 125 ? 1.427 -3.694 15.427 1.00 93.25 125 LEU A C 1
ATOM 959 O O . LEU A 1 125 ? 2.573 -3.742 14.977 1.00 93.25 125 LEU A O 1
ATOM 963 N N . LEU A 1 126 ? 1.039 -4.428 16.477 1.00 92.19 126 LEU A N 1
ATOM 964 C CA . LEU A 1 126 ? 1.939 -5.374 17.142 1.00 92.19 126 LEU A CA 1
ATOM 965 C C . LEU A 1 126 ? 2.320 -6.532 16.222 1.00 92.19 126 LEU A C 1
ATOM 967 O O . LEU A 1 126 ? 3.487 -6.918 16.185 1.00 92.19 126 LEU A O 1
ATOM 971 N N . GLY A 1 127 ? 1.364 -7.073 15.463 1.00 91.31 127 GLY A N 1
ATOM 972 C CA . GLY A 1 127 ? 1.624 -8.162 14.526 1.00 91.31 127 GLY A CA 1
ATOM 973 C C . GLY A 1 127 ? 2.572 -7.776 13.394 1.00 91.31 127 GLY A C 1
ATOM 974 O O . GLY A 1 127 ? 3.430 -8.575 13.036 1.00 91.31 127 GLY A O 1
ATOM 975 N N . LEU A 1 128 ? 2.495 -6.545 12.88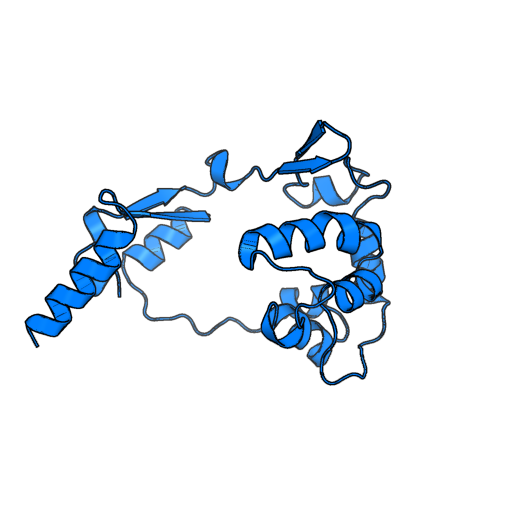5 1.00 90.81 128 LEU A N 1
ATOM 976 C CA . LEU A 1 128 ? 3.429 -6.046 11.874 1.00 90.81 128 LEU A CA 1
ATOM 977 C C . LEU A 1 128 ? 4.808 -5.708 12.457 1.00 90.81 128 LEU A C 1
ATOM 979 O O . LEU A 1 128 ? 5.817 -5.972 11.808 1.00 90.81 128 LEU A O 1
ATOM 983 N N . ALA A 1 129 ? 4.870 -5.147 13.669 1.00 88.44 129 ALA A N 1
ATOM 984 C CA . ALA A 1 129 ? 6.136 -4.788 14.316 1.00 88.44 129 ALA A CA 1
ATOM 985 C C . ALA A 1 129 ? 6.938 -6.015 14.779 1.00 88.44 129 ALA A C 1
ATOM 987 O O . ALA A 1 129 ? 8.164 -6.029 14.691 1.00 88.44 129 ALA A O 1
ATOM 988 N N . LEU A 1 130 ? 6.243 -7.044 15.270 1.00 84.56 130 LEU A N 1
ATOM 989 C CA . LEU A 1 130 ? 6.827 -8.301 15.753 1.00 84.56 130 LEU A CA 1
ATOM 990 C C . LEU A 1 130 ? 6.805 -9.409 14.691 1.00 84.56 130 LEU A C 1
ATOM 992 O O . LEU A 1 130 ? 7.218 -10.537 14.970 1.00 84.56 130 LEU A O 1
ATOM 996 N N . GLY A 1 131 ? 6.276 -9.103 13.505 1.00 69.94 131 GLY A N 1
ATOM 997 C CA . GLY A 1 131 ? 6.106 -10.035 12.403 1.00 69.94 131 GLY A CA 1
ATOM 998 C C . GLY A 1 131 ? 7.435 -10.600 11.916 1.00 69.94 131 GLY A C 1
ATOM 999 O O . GLY A 1 131 ? 8.464 -9.922 11.882 1.00 69.94 131 GLY A O 1
ATOM 1000 N N . SER A 1 132 ? 7.401 -11.878 11.550 1.00 56.19 132 SER A N 1
ATOM 1001 C CA . SER A 1 132 ? 8.553 -12.673 11.138 1.00 56.19 132 SER A CA 1
ATOM 1002 C C . SER A 1 132 ? 9.317 -12.020 9.982 1.00 56.19 132 SER A C 1
ATOM 1004 O O . SER A 1 132 ? 8.716 -11.524 9.027 1.00 56.19 132 SER A O 1
ATOM 1006 N N . ARG A 1 133 ? 10.660 -12.072 10.029 1.00 56.91 133 ARG A N 1
ATOM 1007 C CA . ARG A 1 133 ? 11.520 -11.790 8.866 1.00 56.91 133 ARG A CA 1
ATOM 1008 C C . ARG A 1 133 ? 11.011 -12.630 7.694 1.00 56.91 133 ARG A C 1
ATOM 1010 O O . ARG A 1 133 ? 11.197 -13.841 7.699 1.00 56.91 133 ARG A O 1
ATOM 1017 N N . LYS A 1 134 ? 10.378 -11.989 6.709 1.00 57.56 134 LYS A N 1
ATOM 1018 C CA . LYS A 1 134 ? 10.001 -12.637 5.449 1.00 57.56 134 LYS A CA 1
ATOM 1019 C C . LYS A 1 134 ? 11.245 -13.327 4.885 1.00 57.56 134 LYS A C 1
ATOM 1021 O O . LYS A 1 134 ? 12.318 -12.712 4.886 1.00 57.56 134 LYS A O 1
ATOM 1026 N N . GLU A 1 135 ? 11.108 -14.582 4.457 1.00 53.53 135 GLU A N 1
ATOM 1027 C CA . GLU A 1 135 ? 12.189 -15.308 3.794 1.00 53.53 135 GLU A CA 1
ATOM 1028 C C . GLU A 1 135 ? 12.760 -14.423 2.688 1.00 53.53 135 GLU A C 1
ATOM 1030 O O . GLU A 1 135 ? 12.046 -13.896 1.827 1.00 53.53 135 GLU A O 1
ATOM 1035 N N . ARG A 1 136 ? 14.058 -14.149 2.801 1.00 60.66 136 ARG A N 1
ATOM 1036 C CA . ARG A 1 136 ? 14.755 -13.284 1.861 1.00 60.66 136 ARG A CA 1
ATOM 1037 C C . ARG A 1 136 ? 14.882 -14.091 0.577 1.00 60.66 136 ARG A C 1
ATOM 1039 O O . ARG A 1 136 ? 15.599 -15.083 0.558 1.00 60.66 136 ARG A O 1
ATOM 1046 N N . GLY A 1 137 ? 14.162 -13.675 -0.465 1.00 64.50 137 GLY A N 1
ATOM 1047 C CA . GLY A 1 137 ? 14.329 -14.240 -1.803 1.00 64.50 137 GLY A CA 1
ATOM 1048 C C . GLY A 1 137 ? 15.779 -14.124 -2.285 1.00 64.50 137 GLY A C 1
ATOM 1049 O O . GLY A 1 137 ? 16.579 -13.399 -1.685 1.00 64.50 137 GLY A O 1
ATOM 1050 N N . ALA A 1 138 ? 16.102 -14.828 -3.373 1.00 67.62 138 ALA A N 1
ATOM 1051 C CA . ALA A 1 138 ? 17.445 -14.877 -3.947 1.00 67.62 138 ALA A CA 1
ATOM 1052 C C . ALA A 1 138 ? 18.090 -13.478 -4.038 1.00 67.62 138 ALA A C 1
ATOM 1054 O O . ALA A 1 138 ? 17.526 -12.542 -4.617 1.00 67.62 138 ALA A O 1
ATOM 1055 N N . GLU A 1 139 ? 19.265 -13.316 -3.424 1.00 77.19 139 GLU A N 1
ATOM 1056 C CA . GLU A 1 139 ? 19.974 -12.039 -3.426 1.00 77.19 139 GLU A CA 1
ATOM 1057 C C . GLU A 1 139 ? 20.659 -11.801 -4.774 1.00 77.19 139 GLU A C 1
ATOM 1059 O O . GLU A 1 139 ? 21.641 -12.458 -5.108 1.00 77.19 139 GLU A O 1
ATOM 1064 N N . SER A 1 140 ? 20.174 -10.813 -5.525 1.00 83.94 140 SER A N 1
ATOM 1065 C CA . SER A 1 140 ? 20.849 -10.285 -6.714 1.00 83.94 140 SER A CA 1
ATOM 1066 C C . SER A 1 140 ? 21.545 -8.950 -6.425 1.00 83.94 140 SER A C 1
ATOM 1068 O O . SER A 1 140 ? 21.279 -8.291 -5.411 1.00 83.94 140 SER A O 1
ATOM 1070 N N . GLY A 1 141 ? 22.427 -8.520 -7.336 1.00 87.75 141 GLY A N 1
ATOM 1071 C CA . GLY A 1 141 ? 23.051 -7.192 -7.279 1.00 87.75 141 GLY A CA 1
ATOM 1072 C C . GLY A 1 141 ? 22.012 -6.067 -7.219 1.00 87.75 141 GLY A C 1
ATOM 1073 O O . GLY A 1 141 ? 22.116 -5.181 -6.367 1.00 87.75 141 GLY A O 1
ATOM 1074 N N . LEU A 1 142 ? 20.949 -6.170 -8.026 1.00 88.62 142 LEU A N 1
ATOM 1075 C CA . LEU A 1 142 ? 19.804 -5.254 -7.990 1.00 88.62 142 LEU A CA 1
ATOM 1076 C C . LEU A 1 142 ? 19.102 -5.234 -6.630 1.00 88.62 142 LEU A C 1
ATOM 1078 O O . LEU A 1 142 ? 18.835 -4.158 -6.101 1.00 88.62 142 LEU A O 1
ATOM 1082 N N . SER A 1 143 ? 18.842 -6.396 -6.026 1.00 88.12 143 SER A N 1
ATOM 1083 C CA . SER A 1 143 ? 18.193 -6.474 -4.711 1.00 88.12 143 SER A CA 1
ATOM 1084 C C . SER A 1 143 ? 19.017 -5.792 -3.613 1.00 88.12 143 SER A C 1
ATOM 1086 O O . SER A 1 143 ? 18.450 -5.157 -2.720 1.00 88.12 143 SER A O 1
ATOM 1088 N N . ARG A 1 144 ? 20.355 -5.879 -3.672 1.00 90.12 144 ARG A N 1
ATOM 1089 C CA . ARG A 1 144 ? 21.243 -5.157 -2.744 1.00 90.12 144 ARG A CA 1
ATOM 1090 C C . ARG A 1 144 ? 21.197 -3.649 -2.975 1.00 90.12 144 ARG A C 1
ATOM 1092 O O . ARG A 1 144 ? 21.024 -2.899 -2.015 1.00 90.12 144 ARG A O 1
ATOM 1099 N N . ARG A 1 145 ? 21.290 -3.217 -4.235 1.00 91.88 145 ARG A N 1
ATOM 1100 C CA . ARG A 1 145 ? 21.223 -1.800 -4.613 1.00 91.88 145 ARG A CA 1
ATOM 1101 C C . ARG A 1 145 ? 19.896 -1.160 -4.198 1.00 91.88 145 ARG A C 1
ATOM 1103 O O . ARG A 1 145 ? 19.903 -0.125 -3.540 1.00 91.88 145 ARG A O 1
ATOM 1110 N N . ALA A 1 146 ? 18.773 -1.823 -4.473 1.00 92.00 146 ALA A N 1
ATOM 1111 C CA . ALA A 1 146 ? 17.440 -1.340 -4.119 1.00 92.00 146 ALA A CA 1
ATOM 1112 C C . ALA A 1 146 ? 17.264 -1.108 -2.610 1.00 92.00 146 ALA A C 1
ATOM 1114 O O . ALA A 1 146 ? 16.598 -0.160 -2.196 1.00 92.00 146 ALA A O 1
ATOM 1115 N N . ARG A 1 147 ? 17.887 -1.949 -1.773 1.00 90.25 147 ARG A N 1
ATOM 1116 C CA . ARG A 1 147 ? 17.885 -1.775 -0.312 1.00 90.25 147 ARG A CA 1
ATOM 1117 C C . ARG A 1 147 ? 18.771 -0.613 0.125 1.00 90.25 147 ARG A C 1
ATOM 1119 O O . ARG A 1 147 ? 18.328 0.188 0.944 1.00 90.25 147 ARG A O 1
ATOM 1126 N N . ALA A 1 148 ? 19.988 -0.520 -0.415 1.00 92.06 148 ALA A N 1
ATOM 1127 C CA . ALA A 1 148 ? 20.934 0.544 -0.079 1.00 92.06 148 ALA A CA 1
ATOM 1128 C C . ALA A 1 148 ? 20.370 1.934 -0.418 1.00 92.06 148 ALA A C 1
ATOM 1130 O O . ALA A 1 148 ? 20.416 2.846 0.402 1.00 92.06 148 ALA A O 1
ATOM 1131 N N . GLU A 1 149 ? 19.748 2.061 -1.589 1.00 92.56 149 GLU A N 1
ATOM 1132 C CA . GLU A 1 149 ? 19.138 3.303 -2.081 1.00 92.56 149 GLU A CA 1
ATOM 1133 C C . GLU A 1 149 ? 17.673 3.484 -1.629 1.00 92.56 149 GLU A C 1
ATOM 1135 O O . GLU A 1 149 ? 17.020 4.472 -1.974 1.00 92.56 149 GLU A O 1
ATOM 1140 N N . ARG A 1 150 ? 17.138 2.537 -0.842 1.00 91.81 150 ARG A N 1
ATOM 1141 C CA . ARG A 1 150 ? 15.773 2.558 -0.287 1.00 91.81 150 ARG A CA 1
ATOM 1142 C C . ARG A 1 150 ? 14.702 2.827 -1.348 1.00 91.81 150 ARG A C 1
ATOM 1144 O O . ARG A 1 150 ? 13.836 3.680 -1.146 1.00 91.81 150 ARG A O 1
ATOM 1151 N N . TRP A 1 151 ? 14.775 2.122 -2.474 1.00 93.81 151 TRP A N 1
ATOM 1152 C CA . TRP A 1 151 ? 13.848 2.321 -3.588 1.00 93.81 151 TRP A CA 1
ATOM 1153 C C . TRP A 1 151 ? 12.400 2.176 -3.126 1.00 93.81 151 TRP A C 1
ATOM 1155 O O . TRP A 1 151 ? 12.043 1.196 -2.469 1.00 93.81 151 TRP A O 1
ATOM 1165 N N . SER A 1 152 ? 11.564 3.151 -3.476 1.00 90.75 152 SER A N 1
ATOM 1166 C CA . SER A 1 152 ? 10.124 3.066 -3.223 1.00 90.75 152 SER A CA 1
ATOM 1167 C C . SER A 1 152 ? 9.415 2.284 -4.327 1.00 90.75 152 SER A C 1
ATOM 1169 O O . SER A 1 152 ? 8.489 1.523 -4.051 1.00 90.75 152 SER A O 1
ATOM 1171 N N . GLN A 1 153 ? 9.859 2.486 -5.569 1.00 93.00 153 GLN A N 1
ATOM 1172 C CA . GLN A 1 153 ? 9.330 1.919 -6.804 1.00 93.00 153 GLN A CA 1
ATOM 1173 C C . GLN A 1 153 ? 10.459 1.872 -7.845 1.00 93.00 153 GLN A C 1
ATOM 1175 O O . GLN A 1 153 ? 11.489 2.535 -7.698 1.00 93.00 153 GLN A O 1
ATOM 1180 N N . TRP A 1 154 ? 10.260 1.103 -8.907 1.00 95.25 154 TRP A N 1
ATOM 1181 C CA . TRP A 1 154 ? 11.127 1.081 -10.081 1.00 95.25 154 TRP A CA 1
ATOM 1182 C C . TRP A 1 154 ? 10.286 0.780 -11.322 1.00 95.25 154 TRP A C 1
ATOM 1184 O O . TRP A 1 154 ? 9.185 0.240 -11.216 1.00 95.25 154 TRP A O 1
ATOM 1194 N N . SER A 1 155 ? 10.804 1.159 -12.483 1.00 96.44 155 SER A N 1
ATOM 1195 C CA . SER A 1 155 ? 10.251 0.827 -13.798 1.00 96.44 155 SER A CA 1
ATOM 1196 C C . SER A 1 155 ? 11.395 0.448 -14.744 1.00 96.44 155 SER A C 1
ATOM 1198 O O . SER A 1 155 ? 12.552 0.385 -14.325 1.00 96.44 155 SER A O 1
ATOM 1200 N N . LEU A 1 156 ? 11.089 0.200 -16.013 1.00 96.62 156 LEU A N 1
ATOM 1201 C CA . LEU A 1 156 ? 12.071 -0.039 -17.070 1.00 96.62 156 LEU A CA 1
ATOM 1202 C C . LEU A 1 156 ? 12.063 1.120 -18.067 1.00 96.62 156 LEU A C 1
ATOM 1204 O O . LEU A 1 156 ? 11.021 1.731 -18.311 1.00 96.62 156 LEU A O 1
ATOM 1208 N N . ARG A 1 157 ? 13.221 1.415 -18.663 1.00 95.88 157 ARG A N 1
ATOM 1209 C CA . ARG A 1 157 ? 13.389 2.493 -19.651 1.00 95.88 157 ARG A CA 1
ATOM 1210 C C . ARG A 1 157 ? 12.452 2.356 -20.855 1.00 95.88 157 ARG A C 1
ATOM 1212 O O . ARG A 1 157 ? 11.944 3.368 -21.322 1.00 95.88 157 ARG A O 1
ATOM 1219 N N . GLY A 1 158 ? 12.205 1.128 -21.311 1.00 94.25 15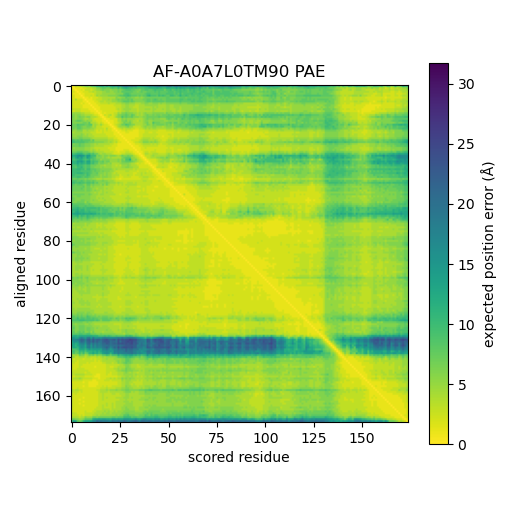8 GLY A N 1
ATOM 1220 C CA . GLY A 1 158 ? 11.254 0.807 -22.384 1.00 94.25 158 GLY A CA 1
ATOM 1221 C C . GLY A 1 158 ? 9.794 0.670 -21.934 1.00 94.25 158 GLY A C 1
ATOM 1222 O O . GLY A 1 158 ? 8.941 0.332 -22.744 1.00 94.25 158 GLY A O 1
ATOM 1223 N N . GLY A 1 159 ? 9.486 0.936 -20.660 1.00 95.62 159 GLY A N 1
ATOM 1224 C CA . GLY A 1 159 ? 8.182 0.655 -20.059 1.00 95.62 159 GLY A CA 1
ATOM 1225 C C . GLY A 1 159 ? 8.097 -0.747 -19.447 1.00 95.62 159 GLY A C 1
ATOM 1226 O O . GLY A 1 159 ? 8.920 -1.621 -19.703 1.00 95.62 159 GLY A O 1
ATOM 1227 N N . MET A 1 160 ? 7.090 -0.976 -18.597 1.00 95.94 160 MET A N 1
ATOM 1228 C CA . MET A 1 160 ? 6.930 -2.265 -17.898 1.00 95.94 160 MET A CA 1
ATOM 1229 C C . MET A 1 160 ? 6.598 -3.435 -18.835 1.00 95.94 160 MET A C 1
ATOM 1231 O O . MET A 1 160 ? 6.798 -4.587 -18.455 1.00 95.94 160 MET A O 1
ATOM 1235 N N . GLU A 1 161 ? 6.146 -3.151 -20.057 1.00 96.56 161 GLU A N 1
ATOM 1236 C CA . GLU A 1 161 ? 5.933 -4.149 -21.108 1.00 96.56 161 GLU A CA 1
ATOM 1237 C C . GLU A 1 161 ? 7.225 -4.893 -21.475 1.00 96.56 161 GLU A C 1
ATOM 1239 O O . GLU A 1 161 ? 7.184 -6.107 -21.672 1.00 96.56 161 GLU A O 1
ATOM 1244 N N . SER A 1 162 ? 8.388 -4.227 -21.417 1.00 95.94 162 SER A N 1
ATOM 1245 C CA . SER A 1 162 ? 9.687 -4.850 -21.708 1.00 95.94 162 SER A CA 1
ATOM 1246 C C . SER A 1 162 ? 9.980 -6.073 -20.831 1.00 95.94 162 SER A C 1
ATOM 1248 O O . SER A 1 162 ? 10.679 -6.993 -21.254 1.00 95.94 162 SER A O 1
ATOM 1250 N N . LEU A 1 163 ? 9.421 -6.131 -19.615 1.00 95.50 163 LEU A N 1
ATOM 1251 C CA . LEU A 1 163 ? 9.528 -7.315 -18.762 1.00 95.50 163 LEU A CA 1
ATOM 1252 C C . LEU A 1 163 ? 8.785 -8.517 -19.365 1.00 95.50 163 LEU A C 1
ATOM 1254 O O . LEU A 1 163 ? 9.315 -9.628 -19.375 1.00 95.50 163 LEU A O 1
ATOM 1258 N N . ALA A 1 164 ? 7.567 -8.298 -19.862 1.00 95.56 164 ALA A N 1
ATOM 1259 C CA . ALA A 1 164 ? 6.754 -9.336 -20.487 1.00 95.56 164 ALA A CA 1
ATOM 1260 C C . ALA A 1 164 ? 7.361 -9.793 -21.823 1.00 95.56 164 ALA A C 1
ATOM 1262 O O . ALA A 1 164 ? 7.428 -10.993 -22.089 1.00 95.56 164 ALA A O 1
ATOM 1263 N N . GLU A 1 165 ? 7.874 -8.859 -22.626 1.00 95.75 165 GLU A N 1
ATOM 1264 C CA . GLU A 1 165 ? 8.568 -9.163 -23.882 1.00 95.75 165 GLU A CA 1
ATOM 1265 C C . GLU A 1 165 ? 9.828 -10.006 -23.654 1.00 95.75 165 GLU A C 1
ATOM 1267 O O . GLU A 1 165 ? 10.034 -11.015 -24.334 1.00 95.75 165 GLU A O 1
ATOM 1272 N N . ALA A 1 166 ? 10.649 -9.643 -22.662 1.00 95.06 166 ALA A N 1
ATOM 1273 C CA . ALA A 1 166 ? 11.854 -10.393 -22.321 1.00 95.06 166 ALA A CA 1
ATOM 1274 C C . ALA A 1 166 ? 11.527 -11.817 -21.848 1.00 95.06 166 ALA A C 1
ATOM 1276 O O . ALA A 1 166 ? 12.199 -12.768 -22.254 1.00 95.06 166 ALA A O 1
ATOM 1277 N N . LEU A 1 167 ? 10.468 -11.981 -21.045 1.00 95.44 167 LEU A N 1
ATOM 1278 C CA . LEU A 1 167 ? 9.960 -13.296 -20.644 1.00 95.44 167 LEU A CA 1
ATOM 1279 C C . LEU A 1 167 ? 9.497 -14.115 -21.855 1.00 95.44 167 LEU A C 1
ATOM 1281 O O . LEU A 1 167 ? 9.899 -15.268 -22.002 1.00 95.44 167 LEU A O 1
ATOM 1285 N N . ALA A 1 168 ? 8.708 -13.526 -22.756 1.00 96.19 168 ALA A N 1
ATOM 1286 C CA . ALA A 1 168 ? 8.248 -14.203 -23.967 1.00 96.19 168 ALA A CA 1
ATOM 1287 C C . ALA A 1 168 ? 9.423 -14.632 -24.866 1.00 96.19 168 ALA A C 1
ATOM 1289 O O . ALA A 1 168 ? 9.435 -15.744 -25.392 1.00 96.19 168 ALA A O 1
ATOM 1290 N N . ALA A 1 169 ? 10.444 -13.786 -25.014 1.00 94.75 169 ALA A N 1
ATOM 1291 C CA . ALA A 1 169 ? 11.655 -14.112 -25.763 1.00 94.75 169 ALA A CA 1
ATOM 1292 C C . ALA A 1 169 ? 12.518 -15.182 -25.071 1.00 94.75 169 ALA A C 1
ATOM 1294 O O . ALA A 1 169 ? 13.206 -15.946 -25.748 1.00 94.75 169 ALA A O 1
ATOM 1295 N N . PHE A 1 170 ? 12.523 -15.237 -23.738 1.00 94.69 170 PHE A N 1
ATOM 1296 C CA . PHE A 1 170 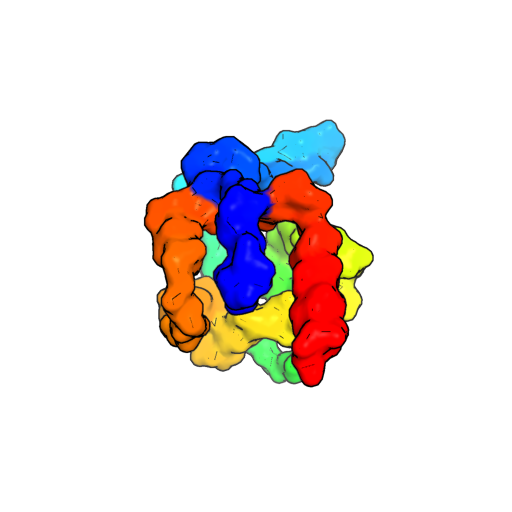? 13.207 -16.283 -22.976 1.00 94.69 170 PHE A CA 1
ATOM 1297 C C . PHE A 1 170 ? 12.545 -17.652 -23.190 1.00 94.69 170 PHE A C 1
ATOM 1299 O O . PHE A 1 170 ? 13.246 -18.613 -23.504 1.00 94.69 170 PHE A O 1
ATOM 1306 N N . LEU A 1 171 ? 11.209 -17.704 -23.114 1.00 94.69 171 LEU A N 1
ATOM 1307 C CA . LEU A 1 171 ? 10.401 -18.914 -23.322 1.00 94.69 171 LEU A CA 1
ATOM 1308 C C . LEU A 1 171 ? 10.379 -19.415 -24.771 1.00 94.69 171 LEU A C 1
ATOM 1310 O O . LEU A 1 171 ? 10.032 -20.557 -25.007 1.00 94.69 171 LEU A O 1
ATOM 1314 N N . ARG A 1 172 ? 10.693 -18.576 -25.764 1.00 95.00 172 ARG A N 1
ATOM 1315 C CA . ARG A 1 172 ? 10.842 -19.032 -27.161 1.00 95.00 172 ARG A CA 1
ATOM 1316 C C . ARG A 1 172 ? 12.206 -19.657 -27.443 1.00 95.00 172 ARG A C 1
ATOM 1318 O O . ARG A 1 172 ? 12.368 -20.318 -28.462 1.00 95.00 172 ARG A O 1
ATOM 1325 N N . ARG A 1 173 ? 13.202 -19.365 -26.604 1.00 90.19 173 ARG A N 1
ATOM 1326 C CA . ARG A 1 173 ? 14.587 -19.832 -26.762 1.00 90.19 173 ARG A CA 1
ATOM 1327 C C . ARG A 1 173 ? 14.870 -21.137 -26.011 1.00 90.19 173 ARG A C 1
ATOM 1329 O O . ARG A 1 173 ? 15.917 -21.725 -26.259 1.00 90.19 173 ARG A O 1
ATOM 1336 N N . HIS A 1 174 ? 13.968 -21.555 -25.125 1.00 75.06 174 HIS A N 1
ATOM 1337 C CA . HIS A 1 174 ? 14.038 -22.765 -24.301 1.00 75.06 174 HIS A CA 1
ATOM 1338 C C . HIS A 1 174 ? 12.735 -23.546 -24.438 1.00 75.06 174 HIS A C 1
ATOM 1340 O O . HIS A 1 174 ? 12.783 -24.782 -24.277 1.00 75.06 174 HIS A O 1
#